Protein AF-A0A226E8G9-F1 (afdb_monomer_lite)

Secondary structure (DSSP, 8-state):
---HHHHHHHHHHHHIIIIIHHHHHHHHHHHHHHHHHHHHHTT-S-HHHHHHHHHHHHHHHHHHHHHHHHHHHHHHHHHHT-TT-HHHHHHHHHHHHHHHHHHHHHHHHHHHHHH-TT----SSSSS-PPPP----HHHHHIIIIIHHHHHHHHGGG-

pLDDT: mean 84.88, std 12.32, range [41.56, 96.38]

Organism: Folsomia candida (NCBI:txid158441)

Foldseek 3Di:
DDDPVLLVVLLVLLVCLQPVLLVLLCVQCVVVVVVLVVVVVVPPDDPVLSCLACVVQVVLSVLSNVLSNLLSVLSNCLSPPCVPPLVSLLVSLVSSLVSLVVLQVSLVVLVCQQVPPVQPQDPPPDPRGRHRNDGDPSSSVCSNPSSVVSSVSSVVSD

Radius of gyration: 18.4 Å; chains: 1; bounding box: 43×30×51 Å

Structure (mmCIF, N/CA/C/O backbone):
data_AF-A0A226E8G9-F1
#
_entry.id   AF-A0A226E8G9-F1
#
loop_
_atom_site.group_PDB
_atom_site.id
_atom_site.type_symbol
_atom_site.label_atom_id
_atom_site.label_alt_id
_atom_site.label_comp_id
_atom_site.label_asym_id
_atom_site.label_entity_id
_atom_site.label_seq_id
_atom_site.pdbx_PDB_ins_code
_atom_site.Cartn_x
_atom_site.Cartn_y
_atom_site.Cartn_z
_atom_site.occupancy
_atom_site.B_iso_or_equiv
_atom_site.auth_seq_id
_atom_site.auth_comp_id
_atom_site.auth_asym_id
_atom_site.auth_atom_id
_atom_site.pdbx_PDB_model_num
ATOM 1 N N . MET A 1 1 ? -17.492 2.277 21.786 1.00 66.06 1 MET A N 1
ATOM 2 C CA . MET A 1 1 ? -17.184 0.858 22.080 1.00 66.06 1 MET A CA 1
ATOM 3 C C . MET A 1 1 ? -17.474 0.099 20.798 1.00 66.06 1 MET A C 1
ATOM 5 O O . MET A 1 1 ? -18.564 0.294 20.279 1.00 66.06 1 MET A O 1
ATOM 9 N N . LEU A 1 2 ? -16.510 -0.636 20.236 1.00 79.50 2 LEU A N 1
ATOM 10 C CA . LEU A 1 2 ? -16.714 -1.332 18.960 1.00 79.50 2 LEU A CA 1
ATOM 11 C C . LEU A 1 2 ? -17.704 -2.486 19.126 1.00 79.50 2 LEU A C 1
ATOM 13 O O . LEU A 1 2 ? -17.607 -3.252 20.087 1.00 79.50 2 LEU A O 1
ATOM 17 N N . THR A 1 3 ? -18.626 -2.642 18.181 1.00 86.12 3 THR A N 1
ATOM 18 C CA . THR A 1 3 ? -19.461 -3.845 18.133 1.00 86.12 3 THR A CA 1
ATOM 19 C C . THR A 1 3 ? -18.640 -5.047 17.653 1.00 86.12 3 THR A C 1
ATOM 21 O O . THR A 1 3 ? -17.626 -4.908 16.967 1.00 86.12 3 THR A O 1
ATOM 24 N N . LYS A 1 4 ? -19.088 -6.268 17.978 1.00 85.75 4 LYS A N 1
ATOM 25 C CA . LYS A 1 4 ? -18.424 -7.501 17.512 1.00 85.75 4 LYS A CA 1
ATOM 26 C C . LYS A 1 4 ? -18.358 -7.596 15.984 1.00 85.75 4 LYS A C 1
ATOM 28 O O . LYS A 1 4 ? -17.398 -8.153 15.460 1.00 85.75 4 LYS A O 1
ATOM 33 N N . ASN A 1 5 ? -19.366 -7.072 15.289 1.00 88.44 5 ASN A N 1
ATOM 3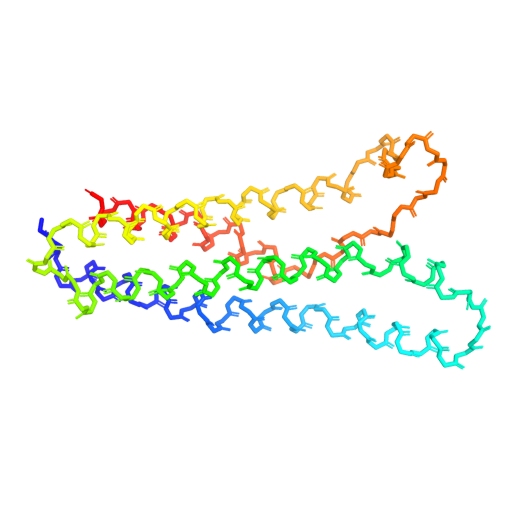4 C CA . ASN A 1 5 ? -19.411 -7.088 13.829 1.00 88.44 5 ASN A CA 1
ATOM 35 C C . ASN A 1 5 ? -18.376 -6.127 13.241 1.00 88.44 5 ASN A C 1
ATOM 37 O O . ASN A 1 5 ? -17.604 -6.540 12.385 1.00 88.44 5 ASN A O 1
ATOM 41 N N . GLU A 1 6 ? -18.278 -4.909 13.776 1.00 89.06 6 GLU A N 1
ATOM 42 C CA . GLU A 1 6 ? -17.261 -3.938 13.352 1.00 89.06 6 GLU A CA 1
ATOM 43 C C . GLU A 1 6 ? -15.841 -4.443 13.626 1.00 89.06 6 GLU A C 1
ATOM 45 O O . GLU A 1 6 ? -14.958 -4.285 12.794 1.00 89.06 6 GLU A O 1
ATOM 50 N N . ALA A 1 7 ? -15.612 -5.104 14.765 1.00 88.44 7 ALA A N 1
ATOM 51 C CA . ALA A 1 7 ? -14.298 -5.658 15.081 1.00 88.44 7 ALA A CA 1
ATOM 52 C C . ALA A 1 7 ? -13.891 -6.755 14.081 1.00 88.44 7 ALA A C 1
ATOM 54 O O . ALA A 1 7 ? -12.754 -6.778 13.617 1.00 88.44 7 ALA A O 1
ATOM 55 N N . ARG A 1 8 ? -14.825 -7.644 13.715 1.00 90.44 8 ARG A N 1
ATOM 56 C CA . ARG A 1 8 ? -14.594 -8.686 12.700 1.00 90.44 8 ARG A CA 1
ATOM 57 C C . ARG A 1 8 ? -14.322 -8.097 11.324 1.00 90.44 8 ARG A C 1
ATOM 59 O O . ARG A 1 8 ? -13.437 -8.579 10.627 1.00 90.44 8 ARG A O 1
ATOM 66 N N . GLU A 1 9 ? -15.079 -7.074 10.953 1.00 93.12 9 GLU A N 1
ATOM 67 C CA . GLU A 1 9 ? -14.917 -6.371 9.688 1.00 93.12 9 GLU A CA 1
ATOM 68 C C . GLU A 1 9 ? -13.537 -5.709 9.597 1.00 93.12 9 GLU A C 1
ATOM 70 O O . GLU A 1 9 ? -12.808 -5.950 8.636 1.00 93.12 9 GLU A O 1
ATOM 75 N N . ILE A 1 10 ? -13.113 -4.981 10.637 1.00 92.69 10 ILE A N 1
ATOM 76 C CA . ILE A 1 10 ? -11.770 -4.386 10.692 1.00 92.69 10 ILE A CA 1
ATOM 77 C C . ILE A 1 10 ? -10.690 -5.456 10.571 1.00 92.69 10 ILE A C 1
ATOM 79 O O . ILE A 1 10 ? -9.769 -5.275 9.784 1.00 92.69 10 ILE A O 1
ATOM 83 N N . ILE A 1 11 ? -10.799 -6.571 11.301 1.00 93.38 11 ILE A N 1
ATOM 84 C CA . ILE A 1 11 ? -9.818 -7.667 11.226 1.00 93.38 11 ILE A CA 1
ATOM 85 C C . ILE A 1 11 ? -9.749 -8.244 9.806 1.00 93.38 11 ILE A C 1
ATOM 87 O O . ILE A 1 11 ? -8.660 -8.492 9.293 1.00 93.38 11 ILE A O 1
ATOM 91 N N . PHE A 1 12 ? -10.891 -8.430 9.140 1.00 94.38 12 PHE A N 1
ATOM 92 C CA . PHE A 1 12 ? -10.931 -8.951 7.775 1.00 94.38 12 PHE A CA 1
ATOM 93 C C . PHE A 1 12 ? -10.201 -8.035 6.780 1.00 94.38 12 PHE A C 1
ATOM 95 O O . PHE A 1 12 ? -9.356 -8.495 6.004 1.00 94.38 12 PHE A O 1
ATOM 102 N N . PHE A 1 13 ? -10.478 -6.729 6.820 1.00 94.31 13 PHE A N 1
ATOM 103 C CA . PHE A 1 13 ? -9.796 -5.775 5.944 1.00 94.31 13 PHE A CA 1
ATOM 104 C C . PHE A 1 13 ? -8.337 -5.548 6.345 1.00 94.31 13 PHE A C 1
ATOM 106 O O . PHE A 1 13 ? -7.485 -5.410 5.472 1.00 94.31 13 PHE A O 1
ATOM 113 N N . ALA A 1 14 ? -8.019 -5.595 7.638 1.00 93.94 14 ALA A N 1
ATOM 114 C CA . ALA A 1 14 ? -6.650 -5.539 8.133 1.00 93.94 14 ALA A CA 1
ATOM 115 C C . ALA A 1 14 ? -5.816 -6.712 7.600 1.00 93.94 14 ALA A C 1
ATOM 117 O O . ALA A 1 14 ? -4.715 -6.507 7.089 1.00 93.94 14 ALA A O 1
ATOM 118 N N . PHE A 1 15 ? -6.368 -7.927 7.630 1.00 93.94 15 PHE A N 1
ATOM 119 C CA . PHE A 1 15 ? -5.737 -9.110 7.049 1.00 93.94 15 PHE A CA 1
ATOM 120 C C . PHE A 1 15 ? -5.578 -8.981 5.529 1.00 93.94 15 PHE A C 1
ATOM 122 O O . PHE A 1 15 ? -4.519 -9.288 4.979 1.00 93.94 15 PHE A O 1
ATOM 129 N N . SER A 1 16 ? -6.601 -8.461 4.848 1.00 93.69 16 SER A N 1
ATOM 130 C CA . SER A 1 16 ? -6.540 -8.188 3.408 1.00 93.69 16 SER A CA 1
ATOM 131 C C . SER A 1 16 ? -5.420 -7.197 3.078 1.00 93.69 16 SER A C 1
ATOM 133 O O . SER A 1 16 ? -4.607 -7.453 2.194 1.00 93.69 16 SER A O 1
ATOM 135 N N . ASN A 1 17 ? -5.283 -6.118 3.846 1.00 93.56 17 ASN A N 1
ATOM 136 C CA . ASN A 1 17 ? -4.204 -5.149 3.675 1.00 93.56 17 ASN A CA 1
ATOM 137 C C . ASN A 1 17 ? -2.822 -5.698 4.034 1.00 93.56 17 ASN A C 1
ATOM 139 O O . ASN A 1 17 ? -1.829 -5.255 3.457 1.00 93.56 17 ASN A O 1
ATOM 143 N N . MET A 1 18 ? -2.744 -6.674 4.935 1.00 94.62 18 MET A N 1
ATOM 144 C CA . MET A 1 18 ? -1.482 -7.304 5.310 1.00 94.62 18 MET A CA 1
ATOM 145 C C . MET A 1 18 ? -0.980 -8.316 4.274 1.00 94.62 18 MET A C 1
ATOM 147 O O . MET A 1 18 ? 0.229 -8.475 4.130 1.00 94.62 18 MET A O 1
ATOM 151 N N . PHE A 1 19 ? -1.880 -8.974 3.536 1.00 94.12 19 PHE A N 1
ATOM 152 C CA . PHE A 1 19 ? -1.504 -10.054 2.616 1.00 94.12 19 PHE A CA 1
ATOM 153 C C . PHE A 1 19 ? -2.015 -9.868 1.189 1.00 94.12 19 PHE A C 1
ATOM 155 O O . PHE A 1 19 ? -1.230 -9.940 0.246 1.00 94.12 19 PHE A O 1
ATOM 162 N N . VAL A 1 20 ? -3.313 -9.619 1.014 1.00 94.12 20 VAL A N 1
ATOM 163 C CA . VAL A 1 20 ? -3.958 -9.542 -0.306 1.00 94.12 20 VAL A CA 1
ATOM 164 C C . VAL A 1 20 ? -3.471 -8.323 -1.088 1.00 94.12 20 VAL A C 1
ATOM 166 O O . VAL A 1 20 ? -3.046 -8.480 -2.229 1.00 94.12 20 VAL A O 1
ATOM 169 N N . GLY A 1 21 ? -3.455 -7.135 -0.475 1.00 92.50 21 GLY A N 1
ATOM 170 C CA . GLY A 1 21 ? -2.922 -5.917 -1.101 1.00 92.50 21 GLY A CA 1
ATOM 171 C C . GLY A 1 21 ? -1.476 -6.095 -1.590 1.00 92.50 21 GLY A C 1
ATOM 172 O O . GLY A 1 21 ? -1.217 -5.950 -2.788 1.00 92.50 21 GLY A O 1
ATOM 173 N N . PRO A 1 22 ? -0.542 -6.510 -0.712 1.00 94.44 22 PRO A N 1
ATOM 174 C CA . PRO A 1 22 ? 0.826 -6.826 -1.103 1.00 94.44 22 PRO A CA 1
ATOM 175 C C . PRO A 1 22 ? 0.943 -7.886 -2.201 1.00 94.44 22 PRO A C 1
ATOM 177 O O . PRO A 1 22 ? 1.732 -7.711 -3.127 1.00 94.44 22 PRO A O 1
ATOM 180 N N . ALA A 1 23 ? 0.156 -8.964 -2.135 1.00 94.44 23 ALA A N 1
ATOM 181 C CA . ALA A 1 23 ? 0.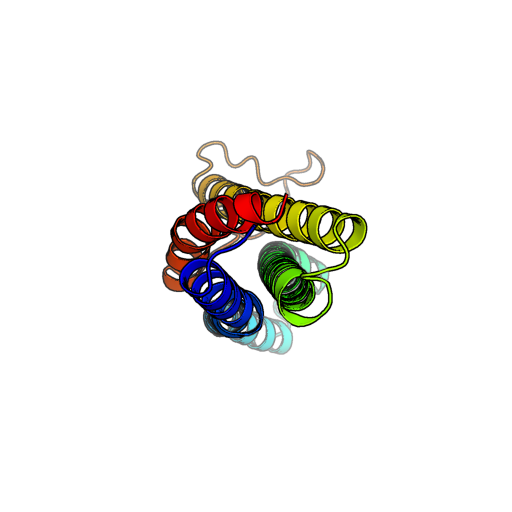164 -10.012 -3.154 1.00 94.44 23 ALA A CA 1
ATOM 182 C C . ALA A 1 23 ? -0.272 -9.485 -4.528 1.00 94.44 23 ALA A C 1
ATOM 184 O O . ALA A 1 23 ? 0.365 -9.807 -5.531 1.00 94.44 23 ALA A O 1
ATOM 185 N N . ILE A 1 24 ? -1.304 -8.636 -4.576 1.00 93.50 24 ILE A N 1
ATOM 186 C CA . ILE A 1 24 ? -1.763 -7.985 -5.809 1.00 93.50 24 ILE A CA 1
ATOM 187 C C . ILE A 1 24 ? -0.667 -7.077 -6.384 1.00 93.50 24 ILE A C 1
ATOM 189 O O . ILE A 1 24 ? -0.390 -7.152 -7.580 1.00 93.50 24 ILE A O 1
ATOM 193 N N . CYS A 1 25 ? 0.002 -6.272 -5.549 1.00 91.62 25 CYS A N 1
ATOM 194 C CA . CYS A 1 25 ? 1.140 -5.449 -5.980 1.00 91.62 25 CYS A CA 1
ATOM 195 C C . CYS A 1 25 ? 2.286 -6.290 -6.546 1.00 91.62 25 CYS A C 1
ATOM 197 O O . CYS A 1 25 ? 2.766 -6.021 -7.644 1.00 91.62 25 CYS A O 1
ATOM 199 N N . MET A 1 26 ? 2.708 -7.333 -5.824 1.00 91.94 26 MET A N 1
ATOM 200 C CA . MET A 1 26 ? 3.789 -8.215 -6.273 1.00 91.94 26 MET A CA 1
ATOM 201 C C . MET A 1 26 ? 3.441 -8.913 -7.591 1.00 91.94 26 MET A C 1
ATOM 203 O O . MET A 1 26 ? 4.287 -8.999 -8.479 1.00 91.94 26 MET A O 1
ATOM 207 N N . TRP A 1 27 ? 2.193 -9.363 -7.744 1.00 92.31 27 TRP A N 1
ATOM 208 C CA . TRP A 1 27 ? 1.709 -9.950 -8.990 1.00 92.31 27 TRP A CA 1
ATOM 209 C C . TRP A 1 27 ? 1.736 -8.943 -10.145 1.00 92.31 27 TRP A C 1
ATOM 211 O O . TRP A 1 27 ? 2.244 -9.252 -11.221 1.00 92.31 27 TRP A O 1
ATOM 221 N N . GLY A 1 28 ? 1.242 -7.724 -9.914 1.00 88.00 28 GLY A N 1
ATOM 222 C CA . GLY A 1 28 ? 1.233 -6.653 -10.911 1.00 88.00 28 GLY A CA 1
ATOM 223 C C . GLY A 1 28 ? 2.630 -6.216 -11.357 1.00 88.00 28 GLY A C 1
ATOM 224 O O . GLY A 1 28 ? 2.818 -5.869 -12.518 1.00 88.00 28 GLY A O 1
ATOM 225 N N . MET A 1 29 ? 3.615 -6.285 -10.461 1.00 90.19 29 MET A N 1
ATOM 226 C CA . MET A 1 29 ? 5.008 -5.910 -10.725 1.00 90.19 29 MET A CA 1
ATOM 227 C C . MET A 1 29 ? 5.818 -7.013 -11.430 1.00 90.19 29 MET A C 1
ATOM 229 O O . MET A 1 29 ? 6.867 -6.737 -12.015 1.00 90.19 29 MET A O 1
ATOM 233 N N . TYR A 1 30 ? 5.353 -8.267 -11.405 1.00 90.12 30 TYR A N 1
ATOM 234 C CA . TY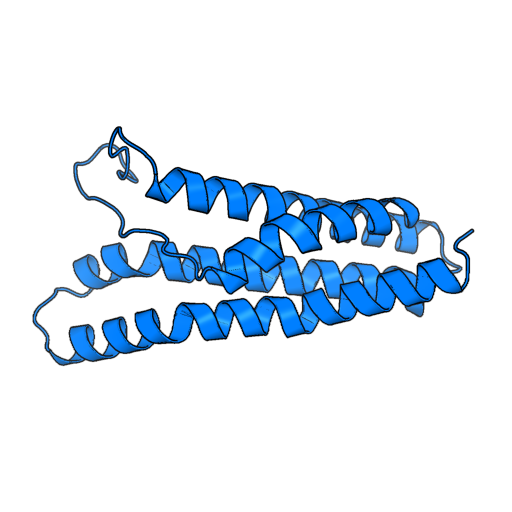R A 1 30 ? 6.096 -9.413 -11.942 1.00 90.12 30 TYR A CA 1
ATOM 235 C C . TYR A 1 30 ? 6.547 -9.252 -13.413 1.00 90.12 30 TYR A C 1
ATOM 237 O O . TYR A 1 30 ? 7.715 -9.535 -13.698 1.00 90.12 30 TYR A O 1
ATOM 245 N N . PRO A 1 31 ? 5.710 -8.760 -14.352 1.00 89.75 31 PRO A N 1
ATOM 246 C CA . PRO A 1 31 ? 6.134 -8.554 -15.740 1.00 89.75 31 PRO A CA 1
ATOM 247 C C . PRO A 1 31 ? 7.255 -7.517 -15.883 1.00 89.75 31 PRO A C 1
ATOM 249 O O . PRO A 1 31 ? 8.178 -7.709 -16.667 1.00 89.75 31 PRO A O 1
ATOM 252 N N . GLN A 1 32 ? 7.220 -6.439 -15.098 1.00 88.94 32 GLN A N 1
ATOM 253 C CA . GLN A 1 32 ? 8.262 -5.408 -15.129 1.00 88.94 32 GLN A CA 1
ATOM 254 C C . GLN A 1 32 ? 9.575 -5.913 -14.543 1.00 88.94 32 GLN A C 1
ATOM 256 O O . GLN A 1 32 ? 10.640 -5.597 -15.065 1.00 88.94 32 GLN A O 1
ATOM 261 N N . PHE A 1 33 ? 9.505 -6.745 -13.501 1.00 87.00 33 PHE A N 1
ATOM 262 C CA . PHE A 1 33 ? 10.686 -7.404 -12.954 1.00 87.00 33 PHE A CA 1
ATOM 263 C C . PHE A 1 33 ? 11.333 -8.350 -13.974 1.00 87.00 33 PHE A C 1
ATOM 265 O O . PHE A 1 33 ? 12.551 -8.344 -14.129 1.00 87.00 33 PHE A O 1
ATOM 272 N N . ARG A 1 34 ? 10.525 -9.121 -14.715 1.00 90.62 34 ARG A N 1
ATOM 273 C CA . ARG A 1 34 ? 11.001 -9.956 -15.831 1.00 90.62 34 ARG A CA 1
ATOM 274 C C . ARG A 1 34 ? 11.697 -9.117 -16.903 1.00 90.62 34 ARG A C 1
ATOM 276 O O . ARG A 1 34 ? 12.840 -9.406 -17.232 1.00 90.62 34 ARG A O 1
ATOM 283 N N . ASN A 1 35 ? 11.061 -8.038 -17.358 1.00 89.38 35 ASN A N 1
ATOM 284 C CA . ASN A 1 35 ? 11.643 -7.150 -18.368 1.00 89.38 35 ASN A CA 1
ATOM 285 C C . ASN A 1 35 ? 12.955 -6.504 -17.895 1.00 89.38 35 ASN A C 1
ATOM 287 O O . ASN A 1 35 ? 13.904 -6.412 -18.667 1.00 89.38 35 ASN A O 1
ATOM 291 N N . TYR A 1 36 ? 13.033 -6.095 -16.625 1.00 87.88 36 TYR A N 1
ATOM 292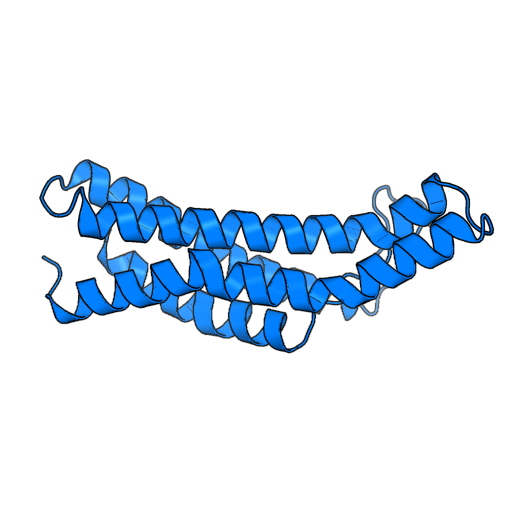 C CA . TYR A 1 36 ? 14.264 -5.575 -16.030 1.00 87.88 36 TYR A CA 1
ATOM 293 C C . TYR A 1 36 ? 15.403 -6.602 -16.083 1.00 87.88 36 TYR A C 1
ATOM 295 O O . TYR A 1 36 ? 16.521 -6.253 -16.460 1.00 87.88 36 TYR A O 1
ATOM 303 N N . MET A 1 37 ? 15.128 -7.861 -15.724 1.00 89.06 37 MET A N 1
ATOM 304 C CA . MET A 1 37 ? 16.128 -8.933 -15.762 1.00 89.06 37 MET A CA 1
ATOM 305 C C . MET A 1 37 ? 16.600 -9.205 -17.195 1.00 89.06 37 MET A C 1
ATOM 307 O O . MET A 1 37 ? 17.806 -9.205 -17.439 1.00 89.06 37 MET A O 1
ATOM 311 N N . ASP A 1 38 ? 15.667 -9.337 -18.140 1.00 89.69 38 ASP A N 1
ATOM 312 C CA . ASP A 1 38 ? 15.976 -9.608 -19.548 1.00 89.69 38 ASP A CA 1
ATOM 313 C C . ASP A 1 38 ? 16.807 -8.462 -20.175 1.00 89.69 38 ASP A C 1
ATOM 315 O O . ASP A 1 38 ? 17.802 -8.698 -20.865 1.00 89.69 38 ASP A O 1
ATOM 319 N N . GLU A 1 39 ? 16.454 -7.198 -19.899 1.00 87.19 39 GLU A N 1
ATOM 320 C CA . GLU A 1 39 ? 17.182 -6.022 -20.407 1.00 87.19 39 GLU A CA 1
ATOM 321 C C . GLU A 1 39 ? 18.554 -5.828 -19.741 1.00 87.19 39 GLU A C 1
ATOM 323 O O . GLU A 1 39 ? 19.499 -5.376 -20.397 1.00 87.19 39 GLU A O 1
ATOM 328 N N . SER A 1 40 ? 18.681 -6.193 -18.462 1.00 83.88 40 SER A N 1
ATOM 329 C CA . SER A 1 40 ? 19.953 -6.195 -17.730 1.00 83.88 40 SER A CA 1
ATOM 330 C C . SER A 1 40 ? 20.934 -7.215 -18.318 1.00 83.88 40 SER A C 1
ATOM 332 O O . SER A 1 40 ? 22.104 -6.902 -18.558 1.00 83.88 40 SER A O 1
ATOM 334 N N . GLU A 1 41 ? 20.454 -8.425 -18.620 1.00 85.38 41 GLU A N 1
ATOM 335 C CA . GLU A 1 41 ? 21.267 -9.496 -19.207 1.00 85.38 41 GLU A CA 1
ATOM 336 C C . GLU A 1 41 ? 21.709 -9.183 -20.639 1.00 85.38 41 GLU A C 1
ATOM 338 O O . GLU A 1 41 ? 22.842 -9.492 -21.019 1.00 85.38 41 GLU A O 1
ATOM 343 N N . ALA A 1 42 ? 20.858 -8.508 -21.416 1.00 84.38 42 ALA A N 1
ATOM 344 C CA . ALA A 1 42 ? 21.164 -8.112 -22.786 1.00 84.38 42 ALA A CA 1
ATOM 345 C C . ALA A 1 42 ? 22.294 -7.065 -22.896 1.00 84.38 42 ALA A C 1
ATOM 347 O O . ALA A 1 42 ? 22.809 -6.857 -23.993 1.00 84.38 42 ALA A O 1
ATOM 348 N N . LYS A 1 43 ? 22.690 -6.403 -21.793 1.00 77.19 43 LYS A N 1
ATOM 349 C CA . LYS A 1 43 ? 23.746 -5.361 -21.729 1.00 77.19 43 LYS A CA 1
ATOM 350 C C . LYS A 1 43 ? 23.590 -4.215 -22.743 1.00 77.19 43 LYS A C 1
ATOM 352 O O . LYS A 1 43 ? 24.555 -3.514 -23.039 1.00 77.19 43 LYS A O 1
ATOM 357 N N . ASN A 1 44 ? 22.376 -4.005 -23.249 1.00 76.06 44 ASN A N 1
ATOM 358 C CA . ASN A 1 44 ? 22.063 -2.943 -24.209 1.00 76.06 44 ASN A CA 1
ATOM 359 C C . ASN A 1 44 ? 21.894 -1.569 -23.541 1.00 76.06 44 ASN A C 1
ATOM 361 O O . ASN A 1 44 ? 21.907 -0.556 -24.233 1.00 76.06 44 ASN A O 1
ATOM 365 N N . PHE A 1 45 ? 21.742 -1.537 -22.215 1.00 76.50 45 PHE A N 1
ATOM 366 C CA . PHE A 1 45 ? 21.555 -0.327 -21.418 1.00 76.50 45 PHE A CA 1
ATOM 367 C C . PHE A 1 45 ? 22.657 -0.187 -20.374 1.00 76.50 45 PHE A C 1
ATOM 369 O O . PHE A 1 45 ? 23.159 -1.174 -19.828 1.00 76.50 45 PHE A O 1
ATOM 376 N N . THR A 1 46 ? 23.004 1.055 -20.047 1.00 80.56 46 THR A N 1
ATOM 377 C CA . THR A 1 46 ? 23.816 1.331 -18.861 1.00 80.56 46 THR A CA 1
ATOM 378 C C . THR A 1 46 ? 22.995 1.085 -17.592 1.00 80.56 46 THR A C 1
ATOM 380 O O . THR A 1 46 ? 21.773 1.240 -17.578 1.00 80.56 46 THR A O 1
ATOM 383 N N . GLY A 1 47 ? 23.659 0.751 -16.479 1.00 79.62 47 GLY A N 1
ATOM 384 C CA . GLY A 1 47 ? 22.966 0.553 -15.198 1.00 79.62 47 GLY A CA 1
ATOM 385 C C . GLY A 1 47 ? 22.166 1.783 -14.740 1.00 79.62 47 GLY A C 1
ATOM 386 O O . GLY A 1 47 ? 21.142 1.636 -14.081 1.00 79.62 47 GLY A O 1
ATOM 387 N N . VAL A 1 48 ? 22.592 2.989 -15.134 1.00 80.56 48 VAL A N 1
ATOM 388 C CA . VAL A 1 48 ? 21.895 4.248 -14.827 1.00 80.56 48 VAL A CA 1
ATOM 389 C C . VAL A 1 48 ? 20.610 4.394 -15.644 1.00 80.56 48 VAL A C 1
ATOM 391 O O . VAL A 1 48 ? 19.576 4.741 -15.081 1.00 80.56 48 VAL A O 1
ATOM 394 N N . GLU A 1 49 ? 20.636 4.093 -16.944 1.00 81.06 49 GLU A N 1
ATOM 395 C CA . GLU A 1 49 ? 19.435 4.128 -17.796 1.00 81.06 49 GLU A CA 1
ATOM 396 C C . GLU A 1 49 ? 18.394 3.104 -17.339 1.00 81.06 49 GLU A C 1
ATOM 398 O O . GLU A 1 49 ? 17.205 3.415 -17.252 1.00 81.06 49 GLU A O 1
ATOM 403 N N . LEU A 1 50 ? 18.849 1.901 -16.982 1.00 82.19 50 LEU A N 1
ATOM 404 C CA . LEU A 1 50 ? 17.977 0.848 -16.476 1.00 82.19 50 LEU A CA 1
ATOM 405 C C . LEU A 1 50 ? 17.359 1.239 -15.122 1.00 82.19 50 LEU A C 1
ATOM 407 O O . LEU A 1 50 ? 16.159 1.062 -14.909 1.00 82.19 50 LEU A O 1
ATOM 411 N N . ALA A 1 51 ? 18.147 1.847 -14.231 1.00 81.12 51 ALA A N 1
ATOM 412 C CA . ALA A 1 51 ? 17.651 2.376 -12.964 1.00 81.12 51 ALA A CA 1
ATOM 413 C C . ALA A 1 51 ? 16.602 3.480 -13.176 1.00 81.12 51 ALA A C 1
ATOM 415 O O . ALA A 1 51 ? 15.520 3.404 -12.603 1.00 81.12 51 ALA A O 1
ATOM 416 N N . LEU A 1 52 ? 16.863 4.466 -14.040 1.00 80.31 52 LEU A N 1
ATOM 417 C CA . LEU A 1 52 ? 15.910 5.546 -14.339 1.00 80.31 52 LEU A CA 1
ATOM 418 C C . LEU A 1 52 ? 14.591 5.033 -14.936 1.00 80.31 52 LEU A C 1
ATOM 420 O O . LEU A 1 52 ? 13.533 5.628 -14.711 1.00 80.31 52 LEU A O 1
ATOM 424 N N . LYS A 1 53 ? 14.643 3.918 -15.671 1.00 84.44 53 LYS A N 1
ATOM 425 C CA . LYS A 1 53 ? 13.468 3.279 -16.264 1.00 84.44 53 LYS A CA 1
ATOM 426 C C . LYS A 1 53 ? 12.615 2.533 -15.235 1.00 84.44 53 LYS A C 1
ATOM 428 O O . LYS A 1 53 ? 11.399 2.680 -15.262 1.00 84.44 53 LYS A O 1
ATOM 433 N N . TYR A 1 54 ? 13.222 1.755 -14.335 1.00 86.50 54 TYR A N 1
ATOM 434 C 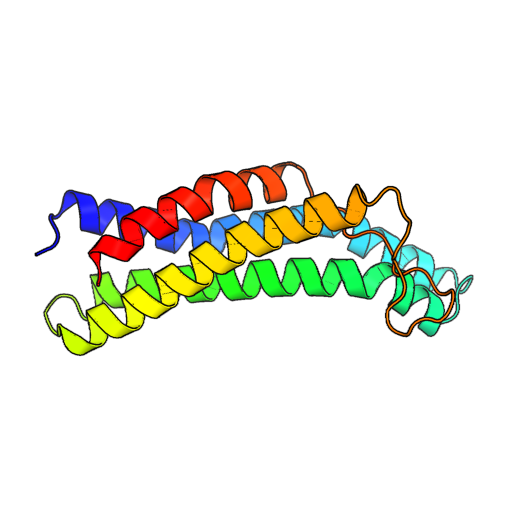CA . TYR A 1 54 ? 12.469 0.841 -13.460 1.00 86.50 54 TYR A CA 1
ATOM 435 C C . TYR A 1 54 ? 12.373 1.268 -11.988 1.00 86.50 54 TYR A C 1
ATOM 437 O O . TYR A 1 54 ? 11.471 0.822 -11.281 1.00 86.50 54 TYR A O 1
ATOM 445 N N . TYR A 1 55 ? 13.247 2.145 -11.489 1.00 86.94 55 TYR A N 1
ATOM 446 C CA . TYR A 1 55 ? 13.167 2.620 -10.100 1.00 86.94 55 TYR A CA 1
ATOM 447 C C . TYR A 1 55 ? 11.826 3.267 -9.745 1.00 86.94 55 TYR A C 1
ATOM 449 O O . TYR A 1 55 ? 11.316 2.938 -8.674 1.00 86.94 55 TYR A O 1
ATOM 457 N N . PRO A 1 56 ? 11.220 4.129 -10.587 1.00 84.88 56 PRO A N 1
ATOM 458 C CA . PRO A 1 56 ? 9.947 4.761 -10.248 1.00 84.88 56 PRO A CA 1
ATOM 459 C C . PRO A 1 56 ? 8.867 3.733 -9.905 1.00 84.88 56 PRO A C 1
ATOM 461 O O . PRO A 1 56 ? 8.207 3.836 -8.871 1.00 84.88 56 PRO A O 1
ATOM 464 N N . VAL A 1 57 ? 8.743 2.687 -10.726 1.00 87.56 57 VAL A N 1
ATOM 465 C CA . VAL A 1 57 ? 7.708 1.673 -10.540 1.00 87.56 57 VAL A CA 1
ATOM 466 C C . VAL A 1 57 ? 8.019 0.698 -9.404 1.00 87.56 57 VAL A C 1
ATOM 468 O O . VAL A 1 57 ? 7.108 0.317 -8.664 1.00 87.56 57 VAL A O 1
ATOM 471 N N . PHE A 1 58 ? 9.295 0.362 -9.180 1.00 89.06 58 PHE A N 1
ATOM 472 C CA . PHE A 1 58 ? 9.701 -0.423 -8.012 1.00 89.06 58 PHE A CA 1
ATOM 473 C C . PHE A 1 58 ? 9.426 0.320 -6.704 1.00 89.06 58 PHE A C 1
ATOM 475 O O . PHE A 1 58 ? 8.845 -0.258 -5.786 1.00 89.06 58 PHE A O 1
ATOM 482 N N . TRP A 1 59 ? 9.787 1.603 -6.619 1.00 88.94 59 TRP A N 1
ATOM 483 C CA . TRP A 1 59 ? 9.547 2.414 -5.424 1.00 88.94 59 TRP A CA 1
ATOM 484 C C . TRP A 1 59 ? 8.060 2.631 -5.158 1.00 88.94 59 TRP A C 1
ATOM 486 O O . TRP A 1 59 ? 7.639 2.513 -4.007 1.00 88.94 59 TRP A O 1
ATOM 496 N N . ALA A 1 60 ? 7.262 2.872 -6.201 1.00 90.00 60 ALA A N 1
ATOM 497 C CA . ALA A 1 60 ? 5.813 2.999 -6.078 1.00 90.00 60 ALA A CA 1
ATOM 498 C C . ALA A 1 60 ? 5.167 1.715 -5.530 1.00 90.00 60 ALA A C 1
ATOM 500 O O . ALA A 1 60 ? 4.414 1.755 -4.559 1.00 90.00 60 ALA A O 1
ATOM 501 N N . ASN A 1 61 ? 5.496 0.547 -6.091 1.00 90.25 61 ASN A N 1
ATOM 502 C CA . ASN A 1 61 ? 4.950 -0.719 -5.595 1.00 90.25 61 ASN A CA 1
ATOM 503 C C . ASN A 1 61 ? 5.467 -1.056 -4.188 1.00 90.25 61 ASN A C 1
ATOM 505 O O . ASN A 1 61 ? 4.694 -1.519 -3.348 1.00 90.25 61 ASN A O 1
ATOM 509 N N . ALA A 1 62 ? 6.741 -0.784 -3.891 1.00 91.62 62 ALA A N 1
ATOM 510 C CA . ALA A 1 62 ? 7.307 -0.994 -2.562 1.00 91.62 62 ALA A CA 1
ATOM 511 C C . ALA A 1 62 ? 6.619 -0.124 -1.497 1.00 91.62 62 ALA A C 1
ATOM 513 O O . ALA A 1 62 ? 6.307 -0.625 -0.413 1.00 91.62 62 ALA A O 1
ATOM 514 N N . SER A 1 63 ? 6.327 1.148 -1.799 1.00 93.12 63 SER A N 1
ATOM 515 C CA . SER A 1 63 ? 5.599 2.024 -0.875 1.00 93.12 63 SER A CA 1
ATOM 516 C C . SER A 1 63 ? 4.166 1.538 -0.652 1.00 93.12 63 SER A C 1
ATOM 518 O O . SER A 1 63 ? 3.724 1.481 0.496 1.00 93.12 63 SER A O 1
ATOM 520 N N . LEU A 1 64 ? 3.467 1.105 -1.710 1.00 93.12 64 LEU A N 1
ATOM 521 C CA . LEU A 1 64 ? 2.120 0.528 -1.607 1.00 93.12 64 LEU A CA 1
ATOM 522 C C . LEU A 1 64 ? 2.103 -0.742 -0.743 1.00 93.12 64 LEU A C 1
ATOM 524 O O . LEU A 1 64 ? 1.234 -0.897 0.117 1.00 93.12 64 LEU A O 1
ATOM 528 N N . ILE A 1 65 ? 3.074 -1.640 -0.935 1.00 94.44 65 ILE A N 1
ATOM 529 C CA . ILE A 1 65 ? 3.223 -2.866 -0.138 1.00 94.44 65 ILE A CA 1
ATOM 530 C C . ILE A 1 65 ? 3.465 -2.520 1.332 1.00 94.44 65 ILE A C 1
ATOM 532 O O . ILE A 1 65 ? 2.768 -3.036 2.210 1.00 94.44 65 ILE A O 1
ATOM 536 N N . PHE A 1 66 ? 4.432 -1.643 1.606 1.00 95.00 66 PHE A N 1
ATOM 537 C CA . PHE A 1 66 ? 4.797 -1.259 2.965 1.00 95.00 66 PHE A CA 1
ATOM 538 C C . PHE A 1 66 ? 3.625 -0.599 3.695 1.00 95.00 66 PHE A C 1
ATOM 540 O O . PHE A 1 66 ? 3.217 -1.066 4.759 1.00 95.00 66 PHE A O 1
ATOM 547 N N . CYS A 1 67 ? 3.036 0.447 3.111 1.00 94.94 67 CYS A N 1
ATOM 548 C CA . CYS A 1 67 ? 1.929 1.168 3.729 1.00 94.94 67 CYS A CA 1
ATOM 549 C C . CYS A 1 67 ? 0.706 0.261 3.928 1.00 94.94 67 CYS A C 1
ATOM 551 O O . CYS A 1 67 ? 0.079 0.325 4.987 1.00 94.94 67 CYS A O 1
ATOM 553 N N . SER A 1 68 ? 0.399 -0.625 2.970 1.00 95.44 68 SER A N 1
ATOM 554 C CA . SER A 1 68 ? -0.696 -1.597 3.106 1.00 95.44 68 SER A CA 1
ATOM 555 C C . SER A 1 68 ? -0.450 -2.517 4.293 1.00 95.44 68 SER A C 1
ATOM 557 O O . SER A 1 68 ? -1.285 -2.605 5.193 1.00 95.44 68 SER A O 1
ATOM 559 N N . SER A 1 69 ? 0.742 -3.110 4.357 1.00 95.62 69 SER A N 1
ATOM 560 C CA . SER A 1 69 ? 1.097 -4.083 5.389 1.00 95.62 69 SER A CA 1
ATOM 561 C C . SER A 1 69 ? 1.082 -3.471 6.787 1.00 95.62 69 SER A C 1
ATOM 563 O O . SER A 1 69 ? 0.493 -4.032 7.711 1.00 95.62 69 SER A O 1
ATOM 565 N N . VAL A 1 70 ? 1.684 -2.288 6.941 1.00 96.38 70 VAL A N 1
ATOM 566 C CA . VAL A 1 70 ? 1.745 -1.584 8.228 1.00 96.38 70 VAL A CA 1
ATOM 567 C C . VAL A 1 70 ? 0.360 -1.101 8.656 1.00 96.38 70 VAL A C 1
ATOM 569 O O . VAL A 1 70 ? 0.015 -1.234 9.828 1.00 96.38 70 VAL A O 1
ATOM 572 N N . SER A 1 71 ? -0.466 -0.596 7.730 1.00 96.19 71 SER A N 1
ATOM 573 C CA . SER A 1 71 ? -1.836 -0.177 8.058 1.00 96.19 71 SER A CA 1
ATOM 574 C C . SER A 1 71 ? -2.684 -1.344 8.576 1.00 96.19 71 SER A C 1
ATOM 576 O O . SER A 1 71 ? -3.342 -1.206 9.610 1.00 96.19 71 SER A O 1
ATOM 578 N N . GLY A 1 72 ? -2.604 -2.506 7.916 1.00 95.31 72 GLY A N 1
ATOM 579 C CA . GLY A 1 72 ? -3.284 -3.728 8.331 1.00 95.31 72 GLY A CA 1
ATOM 580 C C . GLY A 1 72 ? -2.805 -4.203 9.699 1.00 95.31 72 GLY A C 1
ATOM 581 O O . GLY A 1 72 ? -3.616 -4.399 10.600 1.00 95.31 72 GLY A O 1
ATOM 582 N N . LEU A 1 73 ? -1.488 -4.283 9.906 1.00 95.81 73 LEU A N 1
ATOM 583 C CA . LEU A 1 73 ? -0.912 -4.678 11.192 1.00 95.81 73 LEU A CA 1
ATOM 584 C C . LEU A 1 73 ? -1.348 -3.748 12.335 1.00 95.81 73 LEU A C 1
ATOM 586 O O . LEU A 1 73 ? -1.711 -4.217 13.412 1.00 95.81 73 LEU A O 1
ATOM 590 N N . CYS A 1 74 ? -1.337 -2.430 12.119 1.00 94.81 74 CYS A N 1
ATOM 591 C CA . CYS A 1 74 ? -1.773 -1.470 13.131 1.00 94.81 74 CYS A CA 1
ATOM 592 C C . CYS A 1 74 ? -3.253 -1.643 13.490 1.00 94.81 74 CYS A C 1
ATOM 594 O O . CYS A 1 74 ? -3.583 -1.639 14.676 1.00 94.81 74 CYS A O 1
ATOM 596 N N . ALA A 1 75 ? -4.130 -1.816 12.498 1.00 93.81 75 ALA A N 1
ATOM 597 C CA . ALA A 1 75 ? -5.557 -2.028 12.730 1.00 93.81 75 ALA A CA 1
ATOM 598 C C . ALA A 1 75 ? -5.829 -3.351 13.463 1.00 93.81 75 ALA A C 1
ATOM 600 O O . ALA A 1 75 ? -6.577 -3.369 14.441 1.00 93.81 75 ALA A O 1
ATOM 601 N N . ASP A 1 76 ? -5.170 -4.435 13.050 1.00 94.38 76 ASP A N 1
ATOM 602 C CA . ASP A 1 76 ? -5.313 -5.748 13.680 1.00 94.38 76 ASP A CA 1
ATOM 603 C C . ASP A 1 76 ? -4.863 -5.719 15.146 1.00 94.38 76 ASP A C 1
ATOM 605 O O . ASP A 1 76 ? -5.601 -6.112 16.050 1.00 94.38 76 ASP A O 1
ATOM 609 N N . VAL A 1 77 ? -3.689 -5.141 15.420 1.00 91.75 77 VAL A N 1
ATOM 610 C CA . VAL A 1 77 ? -3.163 -5.009 16.785 1.00 91.75 77 VAL A CA 1
ATOM 611 C C . VAL A 1 77 ? -4.050 -4.099 17.645 1.00 91.75 77 VAL A C 1
ATOM 613 O O . VAL A 1 77 ? -4.253 -4.393 18.829 1.00 91.75 77 VAL A O 1
ATOM 616 N N . ALA A 1 78 ? -4.616 -3.030 17.073 1.00 90.38 78 ALA A N 1
ATOM 617 C CA . ALA A 1 78 ? -5.549 -2.148 17.775 1.00 90.38 78 ALA A CA 1
ATOM 618 C C . ALA A 1 78 ? -6.803 -2.896 18.251 1.00 90.38 78 ALA A C 1
ATOM 620 O O . ALA A 1 78 ? -7.260 -2.664 19.372 1.00 90.38 78 ALA A O 1
ATOM 621 N N . VAL A 1 79 ? -7.335 -3.801 17.422 1.00 89.38 79 VAL A N 1
ATOM 622 C CA . VAL A 1 79 ? -8.542 -4.579 17.733 1.00 89.38 79 VAL A CA 1
ATOM 623 C C . VAL A 1 79 ? -8.233 -5.785 18.620 1.00 89.38 79 VAL A C 1
ATOM 625 O O . VAL A 1 79 ? -8.941 -6.008 19.597 1.00 89.38 79 VAL A O 1
ATOM 628 N N . MET A 1 80 ? -7.189 -6.560 18.317 1.00 86.19 80 MET A N 1
ATOM 629 C CA . MET A 1 80 ? -6.918 -7.832 18.996 1.00 86.19 80 MET A CA 1
ATOM 630 C C . MET A 1 80 ? -6.246 -7.673 20.363 1.00 86.19 80 MET A C 1
ATOM 632 O O . MET A 1 80 ? -6.534 -8.444 21.274 1.00 86.19 80 MET A O 1
ATOM 636 N N . ARG A 1 81 ? -5.314 -6.720 20.514 1.00 78.94 81 ARG A N 1
ATOM 637 C CA . ARG A 1 81 ? -4.455 -6.631 21.715 1.00 78.94 81 ARG A CA 1
ATOM 638 C C . ARG A 1 81 ? -4.769 -5.457 22.625 1.00 78.94 81 ARG A C 1
ATOM 640 O O . ARG A 1 81 ? -4.500 -5.530 23.819 1.00 78.94 81 ARG A O 1
ATOM 647 N N . PHE A 1 82 ? -5.305 -4.374 22.071 1.00 78.44 82 PHE A N 1
ATOM 648 C CA . PHE A 1 82 ? -5.486 -3.119 22.801 1.00 78.44 82 PHE A CA 1
ATOM 649 C C . PHE A 1 82 ? -6.942 -2.668 22.881 1.00 78.44 82 PHE A C 1
ATOM 651 O O . PHE A 1 82 ? -7.188 -1.500 23.179 1.00 78.44 82 PHE A O 1
ATOM 658 N N . LEU A 1 83 ? -7.906 -3.575 22.681 1.00 73.69 83 LEU A N 1
ATOM 659 C CA . LEU A 1 83 ? -9.334 -3.244 22.720 1.00 73.69 83 LEU A CA 1
ATOM 660 C C . LEU A 1 83 ? -9.715 -2.465 23.993 1.00 73.69 83 LEU A C 1
ATOM 662 O O . LEU A 1 83 ? -10.430 -1.459 23.908 1.00 73.69 83 LEU A O 1
ATOM 666 N N . ASP A 1 84 ? -9.143 -2.883 25.126 1.00 77.44 84 ASP A N 1
ATOM 667 C CA . ASP A 1 84 ? -9.404 -2.355 26.468 1.00 77.44 84 ASP A CA 1
ATOM 668 C C . ASP A 1 84 ? -8.384 -1.308 26.944 1.00 77.44 84 ASP A C 1
ATOM 670 O O . ASP A 1 84 ? -8.508 -0.792 28.051 1.00 77.44 84 ASP A O 1
ATOM 674 N N . ILE A 1 85 ? -7.378 -0.965 26.126 1.00 85.12 85 ILE A N 1
ATOM 675 C CA . ILE A 1 85 ? -6.373 0.063 26.440 1.00 85.12 85 ILE A CA 1
ATOM 676 C C . ILE A 1 85 ? -6.583 1.249 25.486 1.00 85.12 85 ILE A C 1
ATOM 678 O O . ILE A 1 85 ? -5.968 1.304 24.413 1.00 85.12 85 ILE A O 1
ATOM 682 N N . PRO A 1 86 ? -7.433 2.232 25.857 1.00 80.44 86 PRO A N 1
ATOM 683 C CA . PRO A 1 86 ? -7.967 3.219 24.918 1.00 80.44 86 PRO A CA 1
ATOM 684 C C . PRO A 1 86 ? -6.880 4.025 24.207 1.00 80.44 86 PRO A C 1
ATOM 686 O O . PRO A 1 86 ? -6.948 4.231 22.999 1.00 80.44 86 PRO A O 1
ATOM 689 N N . ASN A 1 87 ? -5.830 4.421 24.931 1.00 89.19 87 ASN A N 1
ATOM 690 C CA . ASN A 1 87 ? -4.747 5.231 24.373 1.00 89.19 87 ASN A CA 1
ATOM 691 C C . ASN A 1 87 ? -3.986 4.522 23.247 1.00 89.19 87 ASN A C 1
ATOM 693 O O . ASN A 1 87 ? -3.637 5.156 22.253 1.00 89.19 87 ASN A O 1
ATOM 697 N N . TRP A 1 88 ? -3.709 3.225 23.394 1.00 88.19 88 TRP A N 1
ATOM 698 C CA . TRP A 1 88 ? -2.981 2.469 22.374 1.00 88.19 88 TRP A CA 1
ATOM 699 C C . TRP A 1 88 ? -3.868 2.137 21.180 1.00 88.19 88 TRP A C 1
ATOM 701 O O . TRP A 1 88 ? -3.418 2.301 20.046 1.00 88.19 88 TRP A O 1
ATOM 711 N N . ARG A 1 89 ? -5.138 1.785 21.421 1.00 90.06 89 ARG A N 1
ATOM 712 C CA . ARG A 1 89 ? -6.130 1.592 20.356 1.00 90.06 89 ARG A CA 1
ATOM 713 C C . ARG A 1 89 ? -6.251 2.826 19.465 1.00 90.06 89 ARG A C 1
ATOM 715 O O . ARG A 1 89 ? -6.122 2.707 18.253 1.00 90.06 89 ARG A O 1
ATOM 722 N N . ILE A 1 90 ? -6.412 4.006 20.067 1.00 89.88 90 ILE A N 1
ATOM 723 C CA . ILE A 1 90 ? -6.556 5.275 19.339 1.00 89.88 90 ILE A CA 1
ATOM 724 C C . ILE A 1 90 ? -5.286 5.598 18.546 1.00 89.88 90 ILE A C 1
ATOM 726 O O . ILE A 1 90 ? -5.366 5.975 17.379 1.00 89.88 90 ILE A O 1
ATOM 730 N N . LYS A 1 91 ? -4.097 5.448 19.150 1.00 93.19 91 LYS A N 1
ATOM 731 C CA . LYS A 1 91 ? -2.821 5.710 18.458 1.00 93.19 91 LYS A CA 1
ATOM 732 C C . LYS A 1 91 ? -2.654 4.820 17.227 1.00 93.19 91 LYS A C 1
ATOM 734 O O . LYS A 1 91 ? -2.345 5.327 16.154 1.00 93.19 91 LYS A O 1
ATOM 739 N N . LEU A 1 92 ? -2.886 3.518 17.375 1.00 93.50 92 LEU A N 1
ATOM 740 C CA . LEU A 1 92 ? -2.775 2.559 16.277 1.00 93.50 92 LEU A CA 1
ATOM 741 C C . LEU A 1 92 ? -3.861 2.774 15.216 1.00 93.50 92 LEU A C 1
ATOM 743 O O . LEU A 1 92 ? -3.552 2.751 14.028 1.00 93.50 92 LEU A O 1
ATOM 747 N N . GLY A 1 93 ? -5.095 3.072 15.631 1.00 92.19 93 GLY A N 1
ATOM 748 C CA . GLY A 1 93 ? -6.196 3.426 14.734 1.00 92.19 93 GLY A CA 1
ATOM 749 C C . GLY A 1 93 ? -5.892 4.661 13.886 1.00 92.19 93 GLY A C 1
ATOM 750 O O . GLY A 1 93 ? -6.109 4.646 12.675 1.00 92.19 93 GLY A O 1
ATOM 751 N N . LYS A 1 94 ? -5.295 5.704 14.480 1.00 93.69 94 LYS A N 1
ATOM 752 C CA . LYS A 1 94 ? -4.837 6.895 13.743 1.00 93.69 94 LYS A CA 1
ATOM 753 C C . LYS A 1 94 ? -3.764 6.557 12.710 1.00 93.69 94 LYS A C 1
ATOM 755 O O . LYS A 1 94 ? -3.848 7.045 11.588 1.00 93.69 94 LYS A O 1
ATOM 760 N N . VAL A 1 95 ? -2.786 5.719 13.064 1.00 95.06 95 VAL A N 1
ATOM 761 C CA . VAL A 1 95 ? -1.737 5.280 12.126 1.00 95.06 95 VAL A CA 1
ATOM 762 C C . VAL A 1 95 ? -2.340 4.476 10.972 1.00 95.06 95 VAL A C 1
ATOM 764 O O . VAL A 1 95 ? -2.048 4.775 9.816 1.00 95.06 95 VAL A O 1
ATOM 767 N N . ALA A 1 96 ? -3.220 3.513 11.263 1.00 94.62 96 ALA A N 1
ATOM 768 C CA . ALA A 1 96 ? -3.895 2.713 10.242 1.00 94.62 96 ALA A CA 1
ATOM 769 C C . ALA A 1 96 ? -4.720 3.588 9.284 1.00 94.62 96 ALA A C 1
ATOM 771 O O . ALA A 1 96 ? -4.565 3.486 8.068 1.00 94.62 96 ALA A O 1
ATOM 772 N N . THR A 1 97 ? -5.513 4.513 9.830 1.00 94.56 97 THR A N 1
ATOM 773 C CA . THR A 1 97 ? -6.329 5.463 9.055 1.00 94.56 97 THR A CA 1
ATOM 774 C C . THR A 1 97 ? -5.461 6.364 8.173 1.00 94.56 97 THR A C 1
ATOM 776 O O . THR A 1 97 ? -5.739 6.538 6.985 1.00 94.56 97 THR A O 1
ATOM 779 N N . PHE A 1 98 ? -4.379 6.919 8.729 1.00 94.88 98 PHE A N 1
ATOM 780 C CA . PHE A 1 98 ? -3.463 7.797 8.000 1.00 94.88 98 PHE A CA 1
ATOM 781 C C . PHE A 1 98 ? -2.793 7.075 6.828 1.00 94.88 98 PHE A C 1
ATOM 783 O O . PHE A 1 98 ? -2.759 7.602 5.715 1.00 94.88 98 PHE A O 1
ATOM 790 N N . LEU A 1 99 ? -2.289 5.861 7.063 1.00 95.06 99 LEU A N 1
ATOM 791 C CA . LEU A 1 99 ? -1.642 5.057 6.029 1.00 95.06 99 LEU A CA 1
ATOM 792 C C . LEU A 1 99 ? -2.637 4.603 4.956 1.00 95.06 99 LEU A C 1
ATOM 794 O O . LEU A 1 99 ? -2.325 4.727 3.778 1.00 95.06 99 LEU A O 1
ATOM 798 N N . SER A 1 100 ? -3.841 4.165 5.336 1.00 91.81 100 SER A N 1
ATOM 799 C CA . SER A 1 100 ? -4.908 3.803 4.388 1.00 91.81 100 SER A CA 1
ATOM 800 C C . SER A 1 100 ? -5.312 4.984 3.503 1.00 91.81 100 SER A C 1
ATOM 802 O O . SER A 1 100 ? -5.412 4.865 2.285 1.00 91.81 100 SER A O 1
ATOM 804 N N . THR A 1 101 ? -5.473 6.167 4.098 1.00 92.44 101 THR A N 1
ATOM 805 C CA . THR A 1 101 ? -5.787 7.393 3.349 1.00 92.44 101 THR A CA 1
ATOM 806 C C . THR A 1 101 ? -4.638 7.788 2.422 1.00 92.44 101 THR A C 1
ATOM 808 O O . THR A 1 101 ? -4.857 8.193 1.283 1.00 92.44 101 THR A O 1
ATOM 811 N N . SER A 1 102 ? -3.398 7.638 2.889 1.00 92.69 102 SER A N 1
ATOM 812 C CA . SER A 1 102 ? -2.204 7.922 2.093 1.00 92.69 102 SER A CA 1
ATOM 813 C C . SER A 1 102 ? -2.063 6.960 0.914 1.00 92.69 102 SER A C 1
ATOM 815 O O . SER A 1 102 ? -1.709 7.401 -0.172 1.00 92.69 102 SER A O 1
ATOM 817 N N . LEU A 1 103 ? -2.386 5.675 1.086 1.00 92.56 103 LEU A N 1
ATOM 818 C CA . LEU A 1 103 ? -2.422 4.691 -0.001 1.00 92.56 103 LEU A CA 1
ATOM 819 C C . LEU A 1 103 ? -3.420 5.070 -1.093 1.00 92.56 103 LEU A C 1
ATOM 821 O O . LEU A 1 103 ? -3.100 4.960 -2.274 1.00 92.56 103 LEU A O 1
ATOM 825 N N . TRP A 1 104 ? -4.606 5.541 -0.704 1.00 92.12 104 TRP A N 1
ATOM 826 C CA . TRP A 1 104 ? -5.611 6.017 -1.651 1.00 92.12 104 TRP A CA 1
ATOM 827 C C . TRP A 1 104 ? -5.087 7.197 -2.481 1.00 92.12 104 TRP A C 1
ATOM 829 O O . TRP A 1 104 ? -5.130 7.165 -3.712 1.00 92.12 104 TRP A O 1
ATOM 839 N N . TRP A 1 105 ? -4.503 8.202 -1.820 1.00 91.00 105 TRP A N 1
ATOM 840 C CA . TRP A 1 105 ? -3.884 9.337 -2.508 1.00 91.00 105 TRP A CA 1
ATOM 841 C C . TRP A 1 105 ? -2.697 8.926 -3.379 1.00 91.00 105 TRP A C 1
ATOM 843 O O . TRP A 1 105 ? -2.574 9.425 -4.492 1.00 91.00 105 TRP A O 1
ATOM 853 N N . GLN A 1 106 ? -1.846 8.005 -2.917 1.00 90.12 106 GLN A N 1
ATOM 854 C CA . GLN A 1 106 ? -0.733 7.471 -3.707 1.00 90.12 106 GLN A CA 1
ATOM 855 C C . GLN A 1 106 ? -1.234 6.793 -4.983 1.00 90.12 106 GLN A C 1
ATOM 857 O O . GLN A 1 106 ? -0.719 7.083 -6.057 1.00 90.12 106 GLN A O 1
ATOM 862 N N . ALA A 1 107 ? -2.266 5.950 -4.891 1.00 88.69 107 ALA A N 1
ATOM 863 C CA . ALA A 1 107 ? -2.852 5.301 -6.060 1.00 88.69 107 ALA A CA 1
ATOM 864 C C . ALA A 1 107 ? -3.363 6.328 -7.083 1.00 88.69 107 ALA A C 1
ATOM 866 O O . ALA A 1 107 ? -3.076 6.196 -8.271 1.00 88.69 107 ALA A O 1
ATOM 867 N N . LEU A 1 108 ? -4.046 7.386 -6.632 1.00 88.12 108 LEU A N 1
ATOM 868 C CA . LEU A 1 108 ? -4.463 8.479 -7.514 1.00 88.12 108 LEU A CA 1
ATOM 869 C C . LEU A 1 108 ? -3.271 9.216 -8.128 1.00 88.12 108 LEU A C 1
ATOM 871 O O . LEU A 1 108 ? -3.264 9.456 -9.332 1.00 88.12 108 LEU A O 1
ATOM 875 N N . LEU A 1 109 ? -2.258 9.553 -7.326 1.00 86.62 109 LEU A N 1
ATOM 876 C CA . LEU A 1 109 ? -1.052 10.229 -7.803 1.00 86.62 109 LEU A CA 1
ATOM 877 C C . LEU A 1 109 ? -0.342 9.416 -8.887 1.00 86.62 109 LEU A C 1
ATOM 879 O O . LEU A 1 109 ? 0.073 9.998 -9.881 1.00 86.62 109 LEU A O 1
ATOM 883 N N . PHE A 1 110 ? -0.249 8.094 -8.742 1.00 86.25 110 PHE A N 1
ATOM 884 C CA . PHE A 1 110 ? 0.352 7.224 -9.755 1.00 86.25 110 PHE A CA 1
ATOM 885 C C . PHE A 1 110 ? -0.482 7.157 -11.041 1.00 86.25 110 PHE A C 1
ATOM 887 O O . PHE A 1 110 ? 0.077 7.231 -12.131 1.00 86.25 110 PHE A O 1
ATOM 894 N N . ILE A 1 111 ? -1.815 7.124 -10.941 1.00 83.81 111 ILE A N 1
ATOM 895 C CA . ILE A 1 111 ? -2.694 7.209 -12.120 1.00 83.81 111 ILE A CA 1
ATOM 896 C C . ILE A 1 111 ? -2.489 8.543 -12.851 1.00 83.81 111 ILE A C 1
ATOM 898 O O . ILE A 1 111 ? -2.340 8.569 -14.071 1.00 83.81 111 ILE A O 1
ATOM 902 N N . PHE A 1 112 ? -2.455 9.660 -12.119 1.00 80.81 112 PHE A N 1
ATOM 903 C CA . PHE A 1 112 ? -2.240 10.979 -12.716 1.00 80.81 112 PHE A CA 1
ATOM 904 C C . PHE A 1 112 ? -0.819 11.163 -13.258 1.00 80.81 112 PHE A C 1
ATOM 906 O O . PHE A 1 112 ? -0.651 11.853 -14.260 1.00 80.81 112 PHE A O 1
ATOM 913 N N . TYR A 1 113 ? 0.179 10.527 -12.642 1.00 76.88 113 TYR A N 1
ATOM 914 C CA . TYR A 1 113 ? 1.567 10.537 -13.103 1.00 76.88 113 TYR A CA 1
ATOM 915 C C . TYR A 1 113 ? 1.699 9.994 -14.533 1.00 76.88 113 TYR A C 1
ATOM 917 O O . TYR A 1 113 ? 2.409 10.574 -15.356 1.00 76.88 113 TYR A O 1
ATOM 925 N N . ASP A 1 114 ? 0.980 8.918 -14.857 1.00 72.81 114 ASP A N 1
ATOM 926 C CA . ASP A 1 114 ? 1.030 8.317 -16.193 1.00 72.81 114 ASP A CA 1
ATOM 927 C C . ASP A 1 114 ? 0.165 9.052 -17.225 1.00 72.81 114 ASP A C 1
ATOM 929 O O . ASP A 1 114 ? 0.492 9.045 -18.414 1.00 72.81 114 ASP A O 1
ATOM 933 N N . VAL A 1 115 ? -0.912 9.710 -16.782 1.00 69.06 115 VAL A N 1
ATOM 934 C CA . VAL A 1 115 ? -1.833 10.476 -17.641 1.00 69.06 115 VAL A CA 1
ATOM 935 C C . VAL A 1 115 ? -1.312 11.887 -17.945 1.00 69.06 115 VAL A C 1
ATOM 937 O O . VAL A 1 115 ? -1.856 12.534 -18.837 1.00 69.06 115 VAL A O 1
ATOM 940 N N . ASP A 1 116 ? -0.263 12.358 -17.256 1.00 59.44 116 ASP A N 1
ATOM 941 C CA . ASP A 1 116 ? 0.263 13.722 -17.377 1.00 59.44 116 ASP A CA 1
ATOM 942 C C . ASP A 1 116 ? 0.513 14.140 -18.848 1.00 59.44 116 ASP A C 1
ATOM 944 O O . ASP A 1 116 ? 1.506 13.729 -19.467 1.00 59.44 116 ASP A O 1
ATOM 948 N N . PRO A 1 117 ? -0.353 15.006 -19.419 1.00 52.12 117 PRO A N 1
ATOM 949 C CA . PRO A 1 117 ? -0.240 15.442 -20.804 1.00 52.12 117 PRO A CA 1
ATOM 950 C C . PRO A 1 117 ? 0.937 16.399 -21.015 1.00 52.12 117 PRO A C 1
ATOM 952 O O . PRO A 1 117 ? 1.337 16.632 -22.158 1.00 52.12 117 PRO A O 1
ATOM 955 N N . MET A 1 118 ? 1.501 16.963 -19.942 1.00 54.66 118 MET A N 1
ATOM 956 C CA . MET A 1 118 ? 2.591 17.926 -20.032 1.00 54.66 118 MET A CA 1
ATOM 957 C C . MET A 1 118 ? 3.985 17.279 -20.017 1.00 54.66 118 MET A C 1
ATOM 959 O O . MET A 1 118 ? 4.966 17.983 -20.257 1.00 54.66 118 MET A O 1
ATOM 963 N N . LYS A 1 119 ? 4.096 15.955 -19.809 1.00 56.19 119 LYS A N 1
ATOM 964 C CA . LYS A 1 119 ? 5.372 15.217 -19.708 1.00 56.19 119 LYS A CA 1
ATOM 965 C C . LYS A 1 119 ? 6.326 15.808 -18.659 1.00 56.19 119 LYS A C 1
ATOM 967 O O . LYS A 1 119 ? 7.534 15.842 -18.887 1.00 56.19 119 LYS A O 1
ATOM 972 N N . TRP A 1 120 ? 5.836 16.221 -17.491 1.00 53.53 120 TRP A N 1
ATOM 973 C CA . TRP A 1 120 ? 6.657 16.753 -16.387 1.00 53.53 120 TRP A CA 1
ATOM 974 C C . TRP A 1 120 ? 7.482 15.668 -15.673 1.00 53.53 120 TRP A C 1
ATOM 976 O O . TRP A 1 120 ? 7.888 15.821 -14.522 1.00 53.53 120 TRP A O 1
ATOM 986 N N . ARG A 1 121 ? 7.773 14.561 -16.369 1.00 55.78 121 ARG A N 1
ATOM 987 C CA . ARG A 1 121 ? 8.682 13.498 -15.945 1.00 55.78 121 ARG A CA 1
ATOM 988 C C . ARG A 1 121 ? 10.102 14.061 -15.921 1.00 55.78 121 ARG A C 1
ATOM 990 O O . ARG A 1 121 ? 10.877 13.799 -16.826 1.00 55.78 121 ARG A O 1
ATOM 997 N N . THR A 1 122 ? 10.452 14.863 -14.928 1.00 51.00 122 THR A N 1
ATOM 998 C CA . THR A 1 122 ? 11.833 15.302 -14.717 1.00 51.00 122 THR A CA 1
ATOM 999 C C . THR A 1 122 ? 12.093 15.394 -13.218 1.00 51.00 122 THR A C 1
ATOM 1001 O O . THR A 1 122 ? 11.473 16.233 -12.566 1.00 51.00 122 THR A O 1
ATOM 1004 N N . PRO A 1 123 ? 12.987 14.561 -12.659 1.00 48.00 123 PRO A N 1
ATOM 1005 C CA . PRO A 1 123 ? 13.308 14.588 -11.231 1.00 48.00 123 PRO A CA 1
ATOM 1006 C C . PRO A 1 123 ? 14.045 15.872 -10.817 1.00 48.00 123 PRO A C 1
ATOM 1008 O O . PRO A 1 123 ? 13.891 16.306 -9.683 1.00 48.00 123 PRO A O 1
ATOM 1011 N N . ASP A 1 124 ? 14.767 16.514 -11.749 1.00 44.69 124 ASP A N 1
ATOM 1012 C CA . ASP A 1 124 ? 15.740 17.574 -11.432 1.00 44.69 124 ASP A CA 1
ATOM 1013 C C . ASP A 1 124 ? 15.665 18.809 -12.361 1.00 44.69 124 ASP A C 1
ATOM 1015 O O . ASP A 1 124 ? 16.624 19.569 -12.474 1.00 44.69 124 ASP A O 1
ATOM 1019 N N . GLY A 1 125 ? 14.575 19.000 -13.116 1.00 45.31 125 GLY A N 1
ATOM 1020 C CA . GLY A 1 125 ? 14.510 20.050 -14.153 1.00 45.31 125 GLY A CA 1
ATOM 1021 C C . GLY A 1 125 ? 15.445 19.814 -15.353 1.00 45.31 125 GLY A C 1
ATOM 1022 O O . GLY A 1 125 ? 15.588 20.679 -16.216 1.00 45.31 125 GLY A O 1
ATOM 1023 N N . THR A 1 126 ? 16.063 18.633 -15.440 1.00 41.56 126 THR A N 1
ATOM 1024 C CA . THR A 1 126 ? 16.795 18.150 -16.615 1.00 41.56 126 THR A CA 1
ATOM 1025 C C . THR A 1 126 ? 15.950 17.117 -17.360 1.00 41.56 126 THR A C 1
ATOM 1027 O O . THR A 1 126 ? 15.239 16.331 -16.743 1.00 41.56 126 THR A O 1
ATOM 1030 N N . LEU A 1 127 ? 16.023 17.144 -18.695 1.00 44.72 127 LEU A N 1
ATOM 1031 C CA . LEU A 1 127 ? 15.236 16.401 -19.702 1.00 44.72 127 LEU A CA 1
ATOM 1032 C C . LEU A 1 127 ? 15.262 14.850 -19.611 1.00 44.72 127 LEU A C 1
ATOM 1034 O O . LEU A 1 127 ? 14.915 14.182 -20.584 1.00 44.72 127 LEU A O 1
ATOM 1038 N N . ALA A 1 128 ? 15.670 14.249 -18.492 1.00 47.22 128 ALA A N 1
ATOM 1039 C CA . ALA A 1 128 ? 15.646 12.801 -18.306 1.00 47.22 128 ALA A CA 1
ATOM 1040 C C . ALA A 1 128 ? 14.277 12.350 -17.770 1.00 47.22 128 ALA A C 1
ATOM 1042 O O . ALA A 1 128 ? 13.956 12.538 -16.595 1.00 47.22 128 ALA A O 1
ATOM 1043 N N . SER A 1 129 ? 13.473 11.732 -18.637 1.00 56.56 129 SER A N 1
ATOM 1044 C CA . SER A 1 129 ? 12.179 11.173 -18.254 1.00 56.56 129 SER A CA 1
ATOM 1045 C C . SER A 1 129 ? 12.345 9.938 -17.377 1.00 56.56 129 SER A C 1
ATOM 1047 O O . SER A 1 129 ? 12.851 8.920 -17.849 1.00 56.56 129 SER A O 1
ATOM 1049 N N . TRP A 1 130 ? 11.873 10.005 -16.131 1.00 65.12 130 TRP A N 1
ATOM 1050 C CA . TRP A 1 130 ? 11.583 8.800 -15.350 1.00 65.12 130 TRP A CA 1
ATOM 1051 C C . TRP A 1 130 ? 10.642 7.884 -16.141 1.00 65.12 130 TRP A C 1
ATOM 1053 O O . TRP A 1 130 ? 9.779 8.354 -16.895 1.00 65.12 130 TRP A O 1
ATOM 1063 N N . GLY A 1 131 ? 10.846 6.574 -16.002 1.00 70.44 131 GLY A N 1
ATOM 1064 C CA . GLY A 1 131 ? 9.944 5.583 -16.579 1.00 70.44 131 GLY A CA 1
ATOM 1065 C C . GLY A 1 131 ? 8.511 5.728 -16.044 1.00 70.44 131 GLY A C 1
ATOM 1066 O O . GLY A 1 131 ? 8.306 6.319 -14.982 1.00 70.44 131 GLY A O 1
ATOM 1067 N N . PRO A 1 132 ? 7.509 5.225 -16.782 1.00 78.56 132 PRO A N 1
ATOM 1068 C CA . PRO A 1 132 ? 6.121 5.248 -16.329 1.00 78.56 132 PRO A CA 1
ATOM 1069 C C . PRO A 1 132 ? 5.938 4.410 -15.052 1.00 78.56 132 PRO A C 1
ATOM 1071 O O . PRO A 1 132 ? 6.677 3.451 -14.812 1.00 78.56 132 PRO A O 1
ATOM 1074 N N . ILE A 1 133 ? 4.938 4.757 -14.241 1.00 82.38 133 ILE A N 1
ATOM 1075 C CA . ILE A 1 133 ? 4.560 4.009 -13.033 1.00 82.38 133 ILE A CA 1
ATOM 1076 C C . ILE A 1 133 ? 3.339 3.158 -13.384 1.00 82.38 133 ILE A C 1
ATOM 1078 O O . ILE A 1 133 ? 2.247 3.341 -12.854 1.00 82.38 133 ILE A O 1
ATOM 1082 N N . GLU A 1 134 ? 3.536 2.202 -14.294 1.00 81.69 134 GLU A N 1
ATOM 1083 C CA . GLU A 1 134 ? 2.433 1.373 -14.781 1.00 81.69 134 GLU A CA 1
ATOM 1084 C C . GLU A 1 134 ? 1.968 0.422 -13.671 1.00 81.69 134 GLU A C 1
ATOM 1086 O O . GLU A 1 134 ? 2.554 -0.639 -13.429 1.00 81.69 134 GLU A O 1
ATOM 1091 N N . LEU A 1 135 ? 0.906 0.815 -12.973 1.00 84.94 135 LEU A N 1
ATOM 1092 C CA . LEU A 1 135 ? 0.224 -0.039 -12.015 1.00 84.94 135 LEU A CA 1
ATOM 1093 C C . LEU A 1 135 ? -0.725 -0.988 -12.738 1.00 84.94 135 LEU A C 1
ATOM 1095 O O . LEU A 1 135 ? -1.465 -0.606 -13.646 1.00 84.94 135 LEU A O 1
ATOM 1099 N N . SER A 1 136 ? -0.769 -2.235 -12.276 1.00 87.50 136 SER A N 1
ATOM 1100 C CA . SER A 1 136 ? -1.743 -3.191 -12.790 1.00 87.50 136 SER A CA 1
ATOM 1101 C C . SER A 1 136 ? -3.175 -2.755 -12.448 1.00 87.50 136 SER A C 1
ATOM 1103 O O . SER A 1 136 ? -3.429 -2.197 -11.377 1.00 87.50 136 SER A O 1
ATOM 1105 N N . VAL A 1 137 ? -4.138 -3.056 -13.327 1.00 88.19 137 VAL A N 1
ATOM 1106 C CA . VAL A 1 137 ? -5.564 -2.770 -13.079 1.00 88.19 137 VAL A CA 1
ATOM 1107 C C . VAL A 1 137 ? -6.043 -3.346 -11.734 1.00 88.19 137 VAL A C 1
ATOM 1109 O O . VAL A 1 137 ? -6.684 -2.609 -10.984 1.00 88.19 137 VAL A O 1
ATOM 1112 N N . PRO A 1 138 ? -5.703 -4.596 -11.349 1.00 89.00 138 PRO A N 1
ATOM 1113 C CA . PRO A 1 138 ? -6.027 -5.115 -10.020 1.00 89.00 138 PRO A CA 1
ATOM 1114 C C . PRO A 1 138 ? -5.460 -4.276 -8.869 1.00 89.00 138 PRO A C 1
ATOM 1116 O O . PRO A 1 138 ? -6.163 -4.052 -7.884 1.00 89.00 138 PRO A O 1
ATOM 1119 N N . THR A 1 139 ? -4.223 -3.779 -8.998 1.00 89.00 139 THR A N 1
ATOM 1120 C CA . THR A 1 139 ? -3.609 -2.878 -8.010 1.00 89.00 139 THR A CA 1
ATOM 1121 C C . THR A 1 139 ? -4.430 -1.600 -7.890 1.00 89.00 139 THR A C 1
ATOM 1123 O O . THR A 1 139 ? -4.850 -1.236 -6.796 1.00 89.00 139 THR A O 1
ATOM 1126 N N . ILE A 1 140 ? -4.740 -0.949 -9.010 1.00 89.38 140 ILE A N 1
ATOM 1127 C CA . ILE A 1 140 ? -5.530 0.288 -9.011 1.00 89.38 140 ILE A CA 1
ATOM 1128 C C . ILE A 1 140 ? -6.887 0.070 -8.332 1.00 89.38 140 ILE A C 1
ATOM 1130 O O . ILE A 1 140 ? -7.247 0.812 -7.419 1.00 89.38 140 ILE A O 1
ATOM 1134 N N . LEU A 1 141 ? -7.620 -0.974 -8.725 1.00 90.38 141 LEU A N 1
ATOM 1135 C CA . LEU A 1 141 ? -8.939 -1.265 -8.164 1.00 90.38 141 LEU A CA 1
ATOM 1136 C C . LEU A 1 141 ? -8.871 -1.533 -6.657 1.00 90.38 141 LEU A C 1
ATOM 1138 O O . LEU A 1 141 ? -9.674 -0.986 -5.900 1.00 90.38 141 LEU A O 1
ATOM 1142 N N . TYR A 1 142 ? -7.900 -2.329 -6.206 1.00 91.50 142 TYR A N 1
ATOM 1143 C CA . TYR A 1 142 ? -7.731 -2.607 -4.785 1.00 91.50 142 TYR A CA 1
ATOM 1144 C C . TYR A 1 142 ? -7.433 -1.321 -4.007 1.00 91.50 142 TYR A C 1
ATOM 1146 O O . TYR A 1 142 ? -8.134 -0.988 -3.053 1.00 91.50 142 TYR A O 1
ATOM 1154 N N . TYR A 1 143 ? -6.428 -0.555 -4.429 1.00 89.94 143 TYR A N 1
ATOM 1155 C CA . TYR A 1 143 ? -5.959 0.587 -3.651 1.00 89.94 143 TYR A CA 1
ATOM 1156 C C . TYR A 1 143 ? -6.884 1.812 -3.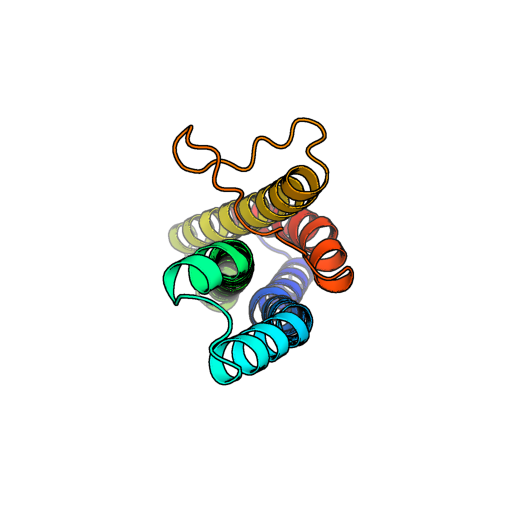714 1.00 89.94 143 TYR A C 1
ATOM 1158 O O . TYR A 1 143 ? -6.909 2.589 -2.764 1.00 89.94 143 TYR A O 1
ATOM 1166 N N . VAL A 1 144 ? -7.701 1.963 -4.761 1.00 89.31 144 VAL A N 1
ATOM 1167 C CA . VAL A 1 144 ? -8.698 3.045 -4.843 1.00 89.31 144 VAL A CA 1
ATOM 1168 C C . VAL A 1 144 ? -9.963 2.712 -4.051 1.00 89.31 144 VAL A C 1
ATOM 1170 O O . VAL A 1 144 ? -10.448 3.550 -3.294 1.00 89.31 144 VAL A O 1
ATOM 1173 N N . PHE A 1 145 ? -10.512 1.503 -4.189 1.00 89.12 145 PHE A N 1
ATOM 1174 C CA . PHE A 1 145 ? -11.802 1.182 -3.569 1.00 89.12 145 PHE A CA 1
ATOM 1175 C C . PHE A 1 145 ? -11.657 0.619 -2.155 1.00 89.12 145 PHE A C 1
ATOM 1177 O O . PHE A 1 145 ? -12.364 1.048 -1.243 1.00 89.12 145 PHE A O 1
ATOM 1184 N N . VAL A 1 146 ? -10.721 -0.311 -1.941 1.00 90.19 146 VAL A N 1
ATOM 1185 C CA . VAL A 1 146 ? -10.583 -1.001 -0.648 1.00 90.19 146 VAL A CA 1
ATOM 1186 C C . VAL A 1 146 ? -9.976 -0.079 0.405 1.00 90.19 146 VAL A C 1
ATOM 1188 O O . VAL A 1 146 ? -10.424 -0.100 1.546 1.00 90.19 146 VAL A O 1
ATOM 1191 N N . GLN A 1 147 ? -9.012 0.777 0.046 1.00 90.25 147 GLN A N 1
ATOM 1192 C CA . GLN A 1 147 ? -8.363 1.664 1.027 1.00 90.25 147 GLN A CA 1
ATOM 1193 C C . GLN A 1 147 ? -9.242 2.829 1.467 1.00 90.25 147 GLN A C 1
ATOM 1195 O O . GLN A 1 147 ? -9.127 3.276 2.610 1.00 90.25 147 GLN A O 1
ATOM 1200 N N . LEU A 1 148 ? -10.126 3.319 0.592 1.00 88.31 148 LEU A N 1
ATOM 1201 C CA . LEU A 1 148 ? -11.096 4.340 0.978 1.00 88.31 148 LEU A CA 1
ATOM 1202 C C . LEU A 1 148 ? -12.023 3.778 2.059 1.00 88.31 148 LEU A C 1
ATOM 1204 O O . LEU A 1 148 ? -12.125 4.337 3.149 1.00 88.31 148 LEU A O 1
ATOM 1208 N N . TYR A 1 149 ? -12.598 2.606 1.790 1.00 91.75 149 TYR A N 1
ATOM 1209 C CA . TYR A 1 149 ? -13.486 1.930 2.726 1.00 91.75 149 TYR A CA 1
ATOM 1210 C C . TYR A 1 149 ? -12.773 1.516 4.021 1.00 91.75 149 TYR A C 1
ATOM 1212 O O . TYR A 1 149 ? -13.266 1.763 5.120 1.00 91.75 149 TYR A O 1
ATOM 1220 N N . PHE A 1 150 ? -11.570 0.945 3.922 1.00 92.12 150 PHE A N 1
ATOM 1221 C CA . PHE A 1 150 ? -10.792 0.554 5.097 1.00 92.12 150 PHE A CA 1
ATOM 1222 C C . PHE A 1 150 ? -10.435 1.751 5.986 1.00 92.12 150 PHE A C 1
ATOM 1224 O O . PHE A 1 150 ? -10.479 1.628 7.211 1.00 92.12 150 PHE A O 1
ATOM 1231 N N . SER A 1 151 ? -10.138 2.911 5.391 1.00 91.88 151 SER A N 1
ATOM 1232 C CA . SER A 1 151 ? -9.880 4.148 6.134 1.00 91.88 151 SER A CA 1
ATOM 1233 C C . SER A 1 151 ? -11.101 4.583 6.947 1.00 91.88 151 SER A C 1
ATOM 1235 O O . SER A 1 151 ? -10.982 4.855 8.144 1.00 91.88 151 SER A O 1
ATOM 1237 N N . GLU A 1 152 ? -12.288 4.570 6.334 1.00 90.94 152 GLU A N 1
ATOM 1238 C CA . GLU A 1 152 ? -13.542 4.926 7.009 1.00 90.94 152 GLU A CA 1
ATOM 1239 C C . GLU A 1 152 ? -13.839 4.009 8.200 1.00 90.94 152 GLU A C 1
ATOM 1241 O O . GLU A 1 152 ? -14.224 4.481 9.272 1.00 90.94 152 GLU A O 1
ATOM 1246 N N . ILE A 1 153 ? -13.618 2.699 8.056 1.00 91.12 153 ILE A N 1
ATOM 1247 C CA . ILE A 1 153 ? -13.841 1.765 9.164 1.00 91.12 153 ILE A CA 1
ATOM 1248 C C . ILE A 1 153 ? -12.758 1.934 10.243 1.00 91.12 153 ILE A C 1
ATOM 1250 O O . ILE A 1 153 ? -13.078 1.922 11.434 1.00 91.12 153 ILE A O 1
ATOM 1254 N N . CYS A 1 154 ? -11.492 2.148 9.868 1.00 88.94 154 CYS A N 1
ATOM 1255 C CA . CYS A 1 154 ? -10.407 2.398 10.825 1.00 88.94 154 CYS A CA 1
ATOM 1256 C C . CYS A 1 154 ? -10.629 3.666 11.657 1.00 88.94 154 CYS A C 1
ATOM 1258 O O . CYS A 1 154 ? -10.208 3.707 12.816 1.00 88.94 154 CYS A O 1
ATOM 1260 N N . TYR A 1 155 ? -11.347 4.659 11.125 1.00 89.31 155 TYR A N 1
ATOM 1261 C CA . TYR A 1 155 ? -11.721 5.860 11.872 1.00 89.31 155 TYR A CA 1
ATOM 1262 C C . TYR A 1 155 ? -12.528 5.535 13.139 1.00 89.31 155 TYR A C 1
ATOM 1264 O O . TYR A 1 155 ? -12.436 6.253 14.128 1.00 89.31 155 TYR A O 1
ATOM 1272 N N . LYS A 1 156 ? -13.251 4.407 13.171 1.00 87.06 156 LYS A N 1
ATOM 1273 C CA . LYS A 1 156 ? -14.007 3.945 14.351 1.00 87.06 156 LYS A CA 1
ATOM 1274 C C . LYS A 1 156 ? -13.123 3.476 15.517 1.00 87.06 156 LYS A C 1
ATOM 1276 O O . LYS A 1 156 ? -13.628 3.248 16.617 1.00 87.06 156 LYS A O 1
ATOM 1281 N N . LEU A 1 157 ? -11.823 3.268 15.284 1.00 82.44 157 LEU A N 1
ATOM 1282 C CA . LEU A 1 157 ? -10.849 2.914 16.326 1.00 82.44 157 LEU A CA 1
ATOM 1283 C C . LEU A 1 157 ? -10.368 4.134 17.125 1.00 82.44 157 LEU A C 1
ATOM 1285 O O . LEU A 1 157 ? -9.825 3.958 18.225 1.00 82.44 157 LEU A O 1
ATOM 1289 N N . VAL A 1 158 ? -10.544 5.330 16.554 1.00 82.25 158 VAL A N 1
ATOM 1290 C CA . VAL A 1 158 ? -10.152 6.643 17.087 1.00 82.25 158 VAL A CA 1
ATOM 1291 C C . VAL A 1 158 ? -11.262 7.203 17.968 1.00 82.25 158 VAL A C 1
ATOM 1293 O O . VAL A 1 158 ? -10.902 7.748 19.035 1.00 82.25 158 VAL A O 1
#

Sequence (158 aa):
MLTKNEAREIIFFAFSNMFVGPAICMWGMYPQFRNYMDESEAKNFTGVELALKYYPVFWANASLIFCSSVSGLCADVAVMRFLDIPNWRIKLGKVATFLSTSLWWQALLFIFYDVDPMKWRTPDGTLASWGPIELSVPTILYYVFVQLYFSEICYKLV